Protein AF-A0A3A5VM96-F1 (afdb_monomer_lite)

Sequence (80 aa):
MGLLALGFILVAVLNEESVWSEPSSTTPTTSGLADSLLHDWGFALLALGLLMAMAMMGAAYLVRDERMENLLWEFGGEEE

Secondary structure (DSSP, 8-state):
-HHHHHHHHHHHHHT-HHHHSS--SS---HHHHHHIIIIITHHHHHHHHHHHHHHHHHHHHHHHHHHHHHHHHHHHGGG-

Foldseek 3Di:
DVVVVVVVVVVVVVPDVVVVVDDDPDDDDPVNVCCCCCPVVVVVNVVVVVVVVVVVVVVVVVVVVVVVVVVVCVVVVVPD

Structure (mmCIF, N/CA/C/O backbone):
data_AF-A0A3A5VM96-F1
#
_entry.id   AF-A0A3A5VM96-F1
#
loop_
_atom_site.group_PDB
_atom_site.id
_atom_site.type_symbol
_atom_site.label_atom_id
_atom_site.label_alt_id
_atom_site.label_comp_id
_atom_site.label_asym_id
_atom_site.label_entity_id
_atom_site.label_seq_id
_atom_site.pdbx_PDB_ins_code
_atom_site.Cartn_x
_atom_site.Cartn_y
_atom_site.Cartn_z
_atom_site.occupancy
_atom_site.B_iso_or_equiv
_atom_site.auth_seq_id
_atom_site.auth_comp_id
_atom_site.auth_asym_id
_atom_site.auth_atom_id
_atom_site.pdbx_PDB_model_num
ATOM 1 N N . MET A 1 1 ? -7.997 -6.398 -13.811 1.00 66.81 1 MET A N 1
ATOM 2 C CA . MET A 1 1 ? -9.397 -6.240 -13.350 1.00 66.81 1 MET A CA 1
ATOM 3 C C . MET A 1 1 ? -9.596 -6.545 -11.867 1.00 66.81 1 MET A C 1
ATOM 5 O O . MET A 1 1 ? -10.307 -5.781 -11.238 1.00 66.81 1 MET A O 1
ATOM 9 N N . GLY A 1 2 ? -8.969 -7.579 -11.284 1.00 85.75 2 GLY A N 1
ATOM 10 C CA . GLY A 1 2 ? -9.184 -7.952 -9.871 1.00 85.75 2 GLY A CA 1
ATOM 11 C C . GLY A 1 2 ? -8.901 -6.846 -8.842 1.00 85.75 2 GLY A C 1
ATOM 12 O O . GLY A 1 2 ? -9.781 -6.529 -8.055 1.00 85.75 2 GLY A O 1
ATOM 13 N N . LEU A 1 3 ? -7.728 -6.199 -8.884 1.00 82.38 3 LEU A N 1
ATOM 14 C CA . LEU A 1 3 ? -7.394 -5.104 -7.952 1.00 82.38 3 LEU A CA 1
ATOM 15 C C . LEU A 1 3 ? -8.253 -3.846 -8.154 1.00 82.38 3 LEU A C 1
ATOM 17 O O . LEU A 1 3 ? -8.591 -3.176 -7.188 1.00 82.38 3 LEU A O 1
ATOM 21 N N . LEU A 1 4 ? -8.646 -3.546 -9.396 1.00 88.19 4 LEU A N 1
ATOM 22 C CA . LEU A 1 4 ? -9.570 -2.443 -9.682 1.00 88.19 4 LEU A CA 1
ATOM 23 C C . LEU A 1 4 ? -10.973 -2.737 -9.135 1.00 88.19 4 LEU A C 1
ATOM 25 O O . LEU A 1 4 ? -11.569 -1.878 -8.498 1.00 88.19 4 LEU A O 1
ATOM 29 N N . ALA A 1 5 ? -11.477 -3.959 -9.328 1.00 93.31 5 ALA A N 1
ATOM 30 C CA . ALA A 1 5 ? -12.750 -4.398 -8.760 1.00 93.31 5 ALA A CA 1
ATOM 31 C C . ALA A 1 5 ? -12.714 -4.403 -7.224 1.00 93.31 5 ALA A C 1
ATOM 33 O O . ALA A 1 5 ? -13.650 -3.917 -6.597 1.00 93.31 5 ALA A O 1
ATOM 34 N N . LEU A 1 6 ? -11.612 -4.869 -6.626 1.00 89.31 6 LEU A N 1
ATOM 35 C CA . LEU A 1 6 ? -11.369 -4.767 -5.187 1.00 89.31 6 LEU A CA 1
ATOM 36 C C . LEU A 1 6 ? -11.423 -3.303 -4.730 1.00 89.31 6 LEU A C 1
ATOM 38 O O . LEU A 1 6 ? -12.101 -3.007 -3.755 1.00 89.31 6 LEU A O 1
ATOM 42 N N . GLY A 1 7 ? -10.774 -2.389 -5.458 1.00 91.88 7 GLY A N 1
ATOM 43 C CA . GLY A 1 7 ? -10.810 -0.955 -5.172 1.00 91.88 7 GLY A CA 1
ATOM 44 C C . GLY A 1 7 ? -12.231 -0.388 -5.160 1.00 91.88 7 GLY A C 1
ATOM 45 O O . GLY A 1 7 ? -12.599 0.305 -4.217 1.00 91.88 7 GLY A O 1
ATOM 46 N N . PHE A 1 8 ? -13.059 -0.735 -6.149 1.00 95.06 8 PHE A N 1
ATOM 47 C CA . PHE A 1 8 ? -14.464 -0.312 -6.177 1.00 95.06 8 PHE A CA 1
ATOM 48 C C . PHE A 1 8 ? -15.285 -0.880 -5.017 1.00 95.06 8 PHE A C 1
ATOM 50 O O . PHE A 1 8 ? -16.077 -0.150 -4.426 1.00 95.06 8 PHE A O 1
ATOM 57 N N . ILE A 1 9 ? -15.081 -2.152 -4.663 1.00 94.50 9 ILE A N 1
ATOM 58 C CA . ILE A 1 9 ? -15.748 -2.778 -3.512 1.00 94.50 9 ILE A CA 1
ATOM 59 C C . ILE A 1 9 ? -15.361 -2.056 -2.218 1.00 94.50 9 ILE A C 1
ATOM 61 O O . ILE A 1 9 ? -16.223 -1.750 -1.401 1.00 94.50 9 ILE A O 1
ATOM 65 N N . LEU A 1 10 ? -14.079 -1.735 -2.052 1.00 92.44 10 LEU A N 1
ATOM 66 C CA . LEU A 1 10 ? -13.566 -1.058 -0.864 1.00 92.44 10 LEU A CA 1
ATOM 67 C C . LEU A 1 10 ? -14.147 0.355 -0.732 1.00 92.44 10 LEU A C 1
ATOM 69 O O . LEU A 1 10 ? -14.582 0.744 0.347 1.00 92.44 10 LEU A O 1
ATOM 73 N N . VAL A 1 11 ? -14.233 1.093 -1.845 1.00 94.94 11 VAL A N 1
ATOM 74 C CA . VAL A 1 11 ? -14.899 2.404 -1.890 1.00 94.94 11 VAL A CA 1
ATOM 75 C C . VAL A 1 11 ? -16.378 2.283 -1.532 1.00 94.94 11 VAL A C 1
ATOM 77 O O . VAL A 1 11 ? -16.871 3.104 -0.764 1.00 94.94 11 VAL A O 1
ATOM 80 N N . ALA A 1 12 ? -17.084 1.276 -2.050 1.00 95.12 12 ALA A N 1
ATOM 81 C CA . ALA A 1 12 ? -18.501 1.080 -1.753 1.00 95.12 12 ALA A CA 1
ATOM 82 C C . ALA A 1 12 ? -18.742 0.823 -0.256 1.00 95.12 12 ALA A C 1
ATOM 84 O O . ALA A 1 12 ? -19.573 1.499 0.340 1.00 95.12 12 ALA A O 1
ATOM 85 N N . VAL A 1 13 ? -17.965 -0.078 0.355 1.00 92.94 13 VAL A N 1
ATOM 86 C CA . VAL A 1 13 ? -18.066 -0.401 1.790 1.00 92.94 13 VAL A CA 1
ATOM 87 C C . VAL A 1 13 ? -17.741 0.814 2.660 1.00 92.94 13 VAL A C 1
ATOM 89 O O . VAL A 1 13 ? -18.473 1.116 3.594 1.00 92.94 13 VAL A O 1
ATOM 92 N N . LEU A 1 14 ? -16.678 1.561 2.344 1.00 90.94 14 LEU A N 1
ATOM 93 C CA . LEU A 1 14 ? -16.297 2.745 3.125 1.00 90.94 14 LEU A CA 1
ATOM 94 C C . LEU A 1 14 ? -17.314 3.893 3.043 1.00 90.94 14 LEU A C 1
ATOM 96 O O . LEU A 1 14 ? -17.318 4.750 3.922 1.00 90.94 14 LEU A O 1
ATOM 100 N N . ASN A 1 15 ? -18.148 3.941 2.003 1.00 94.81 15 ASN A N 1
ATOM 101 C CA . ASN A 1 15 ? -19.200 4.953 1.869 1.00 94.81 15 ASN A CA 1
ATOM 102 C C . ASN A 1 15 ? -20.524 4.538 2.526 1.00 94.81 15 ASN A C 1
ATOM 104 O O . ASN A 1 15 ? -21.467 5.328 2.532 1.00 94.81 15 ASN A O 1
ATOM 108 N N . GLU A 1 16 ? -20.627 3.321 3.057 1.00 94.62 16 GLU A N 1
ATOM 109 C CA . GLU A 1 16 ? -21.859 2.844 3.670 1.00 94.62 16 GLU A CA 1
ATOM 110 C C . GLU A 1 16 ? -22.084 3.513 5.037 1.00 94.62 16 GLU A C 1
ATOM 112 O O . GLU A 1 16 ? -21.210 3.503 5.902 1.00 94.62 16 GLU A O 1
ATOM 117 N N . GLU A 1 17 ? -23.264 4.104 5.250 1.00 90.94 17 GLU A N 1
ATOM 118 C CA . GLU A 1 17 ? -23.599 4.833 6.488 1.00 90.94 17 GLU A CA 1
ATOM 119 C C . GLU A 1 17 ? -23.518 3.935 7.735 1.00 90.94 17 GLU A C 1
ATOM 121 O O . GLU A 1 17 ? -23.071 4.372 8.796 1.00 90.94 17 GLU A O 1
ATOM 126 N N . SER A 1 18 ? -23.878 2.658 7.583 1.00 90.94 18 SER A N 1
ATOM 127 C CA . SER A 1 18 ? -23.844 1.632 8.634 1.00 90.94 18 SER A CA 1
ATOM 128 C C . SER A 1 18 ? -22.444 1.403 9.216 1.00 90.94 18 SER A C 1
ATOM 130 O O . SER A 1 18 ? -22.313 1.071 10.391 1.00 90.94 18 SER A O 1
ATOM 132 N N . VAL A 1 19 ? -21.385 1.619 8.431 1.00 88.81 19 VAL A N 1
ATOM 133 C CA . VAL A 1 19 ? -19.992 1.455 8.880 1.00 88.81 19 VAL A CA 1
ATOM 134 C C . VAL A 1 19 ? -19.597 2.539 9.885 1.00 88.81 19 VAL A C 1
ATOM 136 O O . VAL A 1 19 ? -18.736 2.318 10.734 1.00 88.81 19 VAL A O 1
ATOM 139 N N . TRP A 1 20 ? -20.248 3.700 9.821 1.00 90.06 20 TRP A N 1
ATOM 140 C CA . TRP A 1 20 ? -19.926 4.870 10.638 1.00 90.06 20 TRP A CA 1
ATOM 141 C C . TRP A 1 20 ? -20.986 5.181 11.698 1.00 90.06 20 TRP A C 1
ATOM 143 O O . TRP A 1 20 ? -20.832 6.145 12.447 1.00 90.06 20 TRP A O 1
ATOM 153 N N . SER A 1 21 ? -22.060 4.390 11.776 1.00 89.81 21 SER A N 1
ATOM 154 C CA . SER A 1 21 ? -23.199 4.669 12.657 1.00 89.81 21 SER A CA 1
ATOM 155 C C . SER A 1 21 ? -22.886 4.511 14.146 1.00 89.81 21 SER A C 1
ATOM 157 O O . SER A 1 21 ? -23.591 5.077 14.980 1.00 89.81 21 SER A O 1
ATOM 159 N N . GLU A 1 22 ? -21.840 3.758 14.495 1.00 86.12 22 GLU A N 1
ATOM 160 C CA . GLU A 1 22 ? -21.427 3.534 15.880 1.00 86.12 22 GLU A CA 1
ATOM 161 C C . GLU A 1 22 ? -20.072 4.195 16.165 1.00 86.12 22 GLU A C 1
ATOM 163 O O . GLU A 1 22 ? -19.027 3.701 15.731 1.00 86.12 22 GLU A O 1
ATOM 168 N N . PRO A 1 23 ? -20.048 5.318 16.907 1.00 80.44 23 PRO A N 1
ATOM 169 C CA . PRO A 1 23 ? -18.793 5.921 17.320 1.00 80.44 23 PRO A CA 1
ATOM 170 C C . PRO A 1 23 ? -18.073 5.001 18.311 1.00 80.44 23 PRO A C 1
ATOM 172 O O . PRO A 1 23 ? -18.666 4.509 19.274 1.00 80.44 23 PRO A O 1
ATOM 175 N N . SER A 1 24 ? -16.771 4.803 18.097 1.00 82.44 24 SER A N 1
ATOM 176 C CA . SER A 1 24 ? -15.931 4.030 19.014 1.00 82.44 24 SER A CA 1
ATOM 177 C C . SER A 1 24 ? -15.974 4.627 20.422 1.00 82.44 24 SER A C 1
ATOM 179 O O . SER A 1 24 ? -15.746 5.823 20.613 1.00 82.44 24 SER A O 1
ATOM 181 N N . SER A 1 25 ? -16.216 3.780 21.421 1.00 85.25 25 SER A N 1
ATOM 182 C CA . SER A 1 25 ? -16.128 4.146 22.840 1.00 85.25 25 SER A CA 1
ATOM 183 C C . SER A 1 25 ? -14.684 4.196 23.349 1.00 85.25 25 SER A C 1
ATOM 185 O O . SER A 1 25 ? -14.420 4.715 24.435 1.00 85.25 25 SER A O 1
ATOM 187 N N . THR A 1 26 ? -13.743 3.669 22.566 1.00 83.19 26 THR A N 1
ATOM 188 C CA . THR A 1 26 ? -12.316 3.604 22.874 1.00 83.19 26 THR A CA 1
ATOM 189 C C . THR A 1 26 ? -11.513 4.530 21.970 1.00 83.19 26 THR A C 1
ATOM 191 O O . THR A 1 26 ? -11.683 4.564 20.749 1.00 83.19 26 THR A O 1
ATOM 194 N N . THR A 1 27 ? -10.589 5.268 22.585 1.00 87.25 27 THR A N 1
ATOM 195 C CA . THR A 1 27 ? -9.626 6.112 21.874 1.00 87.25 27 THR A CA 1
ATOM 196 C C . THR A 1 27 ? -8.464 5.254 21.370 1.00 87.25 27 THR A C 1
ATOM 198 O O . THR A 1 27 ? -7.933 4.451 22.144 1.00 87.25 27 THR A O 1
ATOM 201 N N . PRO A 1 28 ? -8.018 5.423 20.113 1.00 86.81 28 PRO A N 1
ATOM 202 C CA . PRO A 1 28 ? -6.848 4.717 19.613 1.00 86.81 28 PRO A CA 1
ATOM 203 C C . PRO A 1 28 ? -5.604 5.083 20.429 1.00 86.81 28 PRO A C 1
ATOM 205 O O . PRO A 1 28 ? -5.338 6.250 20.718 1.00 86.81 28 PRO A O 1
ATOM 208 N N . THR A 1 29 ? -4.830 4.065 20.792 1.00 94.12 29 THR A N 1
ATOM 209 C CA . THR A 1 29 ? -3.546 4.209 21.482 1.00 94.12 29 THR A CA 1
ATOM 210 C C . THR A 1 29 ? -2.425 3.733 20.571 1.00 94.12 29 THR A C 1
ATOM 212 O O . THR A 1 29 ? -2.627 2.866 19.720 1.00 94.12 29 THR A O 1
ATOM 215 N N . THR A 1 30 ? -1.215 4.260 20.759 1.00 95.19 30 THR A N 1
ATOM 216 C CA . THR A 1 30 ? -0.046 3.815 19.987 1.00 95.19 30 THR A CA 1
ATOM 217 C C . THR A 1 30 ? 0.217 2.319 20.170 1.00 95.19 30 THR A C 1
ATOM 219 O O . THR A 1 30 ? 0.564 1.638 19.211 1.00 95.19 30 THR A O 1
ATOM 222 N N . SER A 1 31 ? 0.016 1.793 21.383 1.00 95.31 31 SER A N 1
ATOM 223 C CA . SER A 1 31 ? 0.169 0.363 21.663 1.00 95.31 31 SER A CA 1
ATOM 224 C C . SER A 1 31 ? -0.911 -0.481 20.989 1.00 95.31 31 SER A C 1
ATOM 226 O O . SER A 1 31 ? -0.576 -1.500 20.399 1.00 95.31 31 SER A O 1
ATOM 228 N N . GLY A 1 32 ? -2.177 -0.049 21.014 1.00 93.88 32 GLY A N 1
ATOM 229 C CA . GLY A 1 32 ? -3.269 -0.755 20.337 1.00 93.88 32 GLY A CA 1
ATOM 230 C C . GLY A 1 32 ? -3.118 -0.748 18.815 1.00 93.88 32 GLY A C 1
ATOM 231 O O . GLY A 1 32 ? -3.368 -1.756 18.164 1.00 93.88 32 GLY A O 1
ATOM 232 N N . LEU A 1 33 ? -2.629 0.357 18.245 1.00 92.19 33 LEU A N 1
ATOM 233 C CA . LEU A 1 33 ? -2.301 0.420 16.822 1.00 92.19 33 LEU A CA 1
ATOM 234 C C . LEU A 1 33 ? -1.157 -0.538 16.463 1.00 92.19 33 LEU A C 1
ATOM 236 O O . LEU A 1 33 ? -1.246 -1.241 15.461 1.00 92.19 33 LEU A O 1
ATOM 240 N N . ALA A 1 34 ? -0.088 -0.565 17.262 1.00 95.12 34 ALA A N 1
ATOM 241 C CA . ALA A 1 34 ? 1.045 -1.456 17.026 1.00 95.12 34 ALA A CA 1
ATOM 242 C C . ALA A 1 34 ? 0.632 -2.931 17.100 1.00 95.12 34 ALA A C 1
ATOM 244 O O . ALA A 1 34 ? 1.038 -3.713 16.244 1.00 95.12 34 ALA A O 1
ATOM 245 N N . ASP A 1 35 ? -0.202 -3.290 18.078 1.00 95.38 35 ASP A N 1
ATOM 246 C CA . ASP A 1 35 ? -0.738 -4.643 18.211 1.00 95.38 35 ASP A CA 1
ATOM 247 C C . ASP A 1 35 ? -1.586 -5.025 16.993 1.00 95.38 35 ASP A C 1
ATOM 249 O O . ASP A 1 35 ? -1.321 -6.035 16.347 1.00 95.38 35 ASP A O 1
ATOM 253 N N . SER A 1 36 ? -2.510 -4.152 16.581 1.00 94.19 36 SER A N 1
ATOM 254 C CA . SER A 1 36 ? -3.362 -4.427 15.423 1.00 94.19 36 SER A CA 1
ATOM 255 C C . SER A 1 36 ? -2.572 -4.515 14.111 1.00 94.19 36 SER A C 1
ATOM 257 O O . SER A 1 36 ? -2.847 -5.377 13.282 1.00 94.19 36 SER A O 1
ATOM 259 N N . L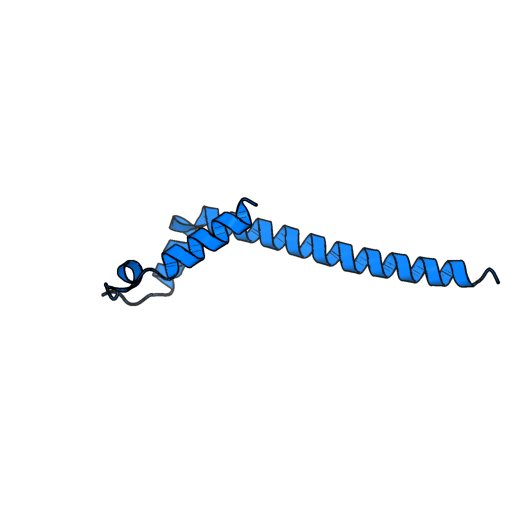EU A 1 37 ? -1.547 -3.680 13.908 1.00 95.12 37 LEU A N 1
ATOM 260 C CA . LEU A 1 37 ? -0.727 -3.720 12.691 1.00 95.12 37 LEU A CA 1
ATOM 261 C C . LEU A 1 37 ? 0.209 -4.932 12.628 1.00 95.12 37 LEU A C 1
ATOM 263 O O . LEU A 1 37 ? 0.436 -5.461 11.540 1.00 95.12 37 LEU A O 1
ATOM 267 N N . LEU A 1 38 ? 0.788 -5.341 13.760 1.00 94.56 38 LEU A N 1
ATOM 268 C CA . LEU A 1 38 ? 1.814 -6.387 13.796 1.00 94.56 38 LEU A CA 1
ATOM 269 C C . LEU A 1 38 ? 1.237 -7.786 14.045 1.00 94.56 38 LEU A C 1
ATOM 271 O O . LEU A 1 38 ? 1.823 -8.755 13.563 1.00 94.56 38 LEU A O 1
ATOM 275 N N . HIS A 1 39 ? 0.096 -7.896 14.732 1.00 94.44 39 HIS A N 1
ATOM 276 C CA . HIS A 1 39 ? -0.615 -9.157 14.941 1.00 94.44 39 HIS A CA 1
ATOM 277 C C . HIS A 1 39 ? -1.801 -9.304 13.984 1.00 94.44 39 HIS A C 1
ATOM 279 O O . HIS A 1 39 ? -1.706 -10.092 13.042 1.00 94.44 39 HIS A O 1
ATOM 285 N N . ASP A 1 40 ? -2.886 -8.545 14.171 1.00 95.19 40 ASP A N 1
ATOM 286 C CA . ASP A 1 40 ? -4.146 -8.763 13.434 1.00 95.19 40 ASP A CA 1
ATOM 287 C C . ASP A 1 40 ? -3.984 -8.583 11.916 1.00 95.19 40 ASP A C 1
ATOM 289 O O . ASP A 1 40 ? -4.450 -9.395 11.115 1.00 95.19 40 ASP A O 1
ATOM 293 N N . TRP A 1 41 ? -3.279 -7.525 11.512 1.00 95.81 41 TRP A N 1
ATOM 294 C CA . TRP A 1 41 ? -3.059 -7.141 10.117 1.00 95.81 41 TRP A CA 1
ATOM 295 C C . TRP A 1 41 ? -1.658 -7.476 9.604 1.00 95.81 41 TRP A C 1
ATOM 297 O O . TRP A 1 41 ? -1.304 -7.082 8.489 1.00 95.81 41 TRP A O 1
ATOM 307 N N . GLY A 1 42 ? -0.867 -8.245 10.358 1.00 96.12 42 GLY A N 1
ATOM 308 C CA . GLY A 1 42 ? 0.546 -8.487 10.050 1.00 96.12 42 GLY A CA 1
ATOM 309 C C . GLY A 1 42 ? 0.781 -9.050 8.643 1.00 96.12 42 GLY A C 1
ATOM 310 O O . GLY A 1 42 ? 1.687 -8.613 7.932 1.00 96.12 42 GLY A O 1
ATOM 311 N N . PHE A 1 43 ? -0.081 -9.963 8.182 1.00 94.69 43 PHE A N 1
ATOM 312 C CA . PHE A 1 43 ? 0.017 -10.515 6.826 1.00 94.69 43 PHE A CA 1
ATOM 313 C C . PHE A 1 43 ? -0.273 -9.472 5.737 1.00 94.69 43 PHE A C 1
ATOM 315 O O . PHE A 1 43 ? 0.438 -9.409 4.732 1.00 94.69 43 PHE A O 1
ATOM 322 N N . ALA A 1 44 ? -1.287 -8.626 5.937 1.00 93.31 44 ALA A N 1
ATOM 323 C CA . ALA A 1 44 ? -1.607 -7.555 4.998 1.00 93.31 44 ALA A CA 1
ATOM 324 C C . ALA A 1 44 ? -0.489 -6.503 4.953 1.00 93.31 44 ALA A C 1
ATOM 326 O O . ALA A 1 44 ? -0.123 -6.047 3.869 1.00 93.31 44 ALA A O 1
ATOM 327 N N . LEU A 1 45 ? 0.103 -6.172 6.107 1.00 95.62 45 LEU A N 1
ATOM 328 C CA . LEU A 1 45 ? 1.249 -5.270 6.204 1.00 95.62 45 LEU A CA 1
ATOM 329 C C . LEU A 1 45 ? 2.474 -5.821 5.456 1.00 95.62 45 LEU A C 1
ATOM 331 O O . LEU A 1 45 ? 3.133 -5.083 4.723 1.00 95.62 45 LEU A O 1
ATOM 335 N N . LEU A 1 46 ? 2.746 -7.124 5.578 1.00 96.50 46 LEU A N 1
ATOM 336 C CA . LEU A 1 46 ? 3.810 -7.800 4.829 1.00 96.50 46 LEU A CA 1
ATOM 337 C C . LEU A 1 46 ? 3.552 -7.735 3.321 1.00 96.50 46 LEU A C 1
ATOM 339 O O . LEU A 1 46 ? 4.445 -7.358 2.558 1.00 96.50 46 LEU A O 1
ATOM 343 N N . ALA A 1 47 ? 2.332 -8.059 2.886 1.00 95.56 47 ALA A N 1
ATOM 344 C CA . ALA A 1 47 ? 1.952 -7.990 1.479 1.00 95.56 47 ALA A CA 1
ATOM 345 C C . ALA A 1 47 ? 2.103 -6.564 0.921 1.00 95.56 47 ALA A C 1
ATOM 347 O O . ALA A 1 47 ? 2.653 -6.387 -0.166 1.00 95.56 47 ALA A O 1
ATOM 348 N N . LEU A 1 48 ? 1.695 -5.543 1.683 1.00 94.19 48 LEU A N 1
ATOM 349 C CA . LEU A 1 48 ? 1.895 -4.137 1.329 1.00 94.19 48 LEU A CA 1
ATOM 350 C C . LEU A 1 48 ? 3.387 -3.802 1.184 1.00 94.19 48 LEU A C 1
ATOM 352 O O . LEU A 1 48 ? 3.780 -3.187 0.195 1.00 94.19 48 LEU A O 1
ATOM 356 N N . GLY A 1 49 ? 4.227 -4.235 2.127 1.00 96.38 49 GLY A N 1
ATOM 357 C CA . GLY A 1 49 ? 5.677 -4.040 2.066 1.00 96.38 49 GLY A CA 1
ATOM 358 C C . GLY A 1 49 ? 6.308 -4.659 0.817 1.00 96.38 49 GLY A C 1
ATOM 359 O O . GLY A 1 49 ? 7.120 -4.016 0.152 1.00 96.38 49 GLY A O 1
ATOM 360 N N . LEU A 1 50 ? 5.882 -5.867 0.442 1.00 96.94 50 LEU A N 1
ATOM 361 C CA . LEU A 1 50 ? 6.324 -6.529 -0.788 1.00 96.94 50 LEU A CA 1
ATOM 362 C C . LEU A 1 50 ? 5.892 -5.749 -2.040 1.00 96.94 50 LEU A C 1
ATOM 364 O O . LEU A 1 50 ? 6.695 -5.542 -2.950 1.00 96.94 50 LEU A O 1
ATOM 368 N N . LEU A 1 51 ? 4.641 -5.285 -2.081 1.00 95.19 51 LEU A N 1
ATOM 369 C CA . LEU A 1 51 ? 4.130 -4.472 -3.187 1.00 95.19 51 LEU A CA 1
ATOM 370 C C . LEU A 1 51 ? 4.914 -3.161 -3.324 1.00 95.19 51 LEU A C 1
ATOM 372 O O . LEU A 1 51 ? 5.305 -2.797 -4.432 1.00 95.19 51 LEU A O 1
ATOM 376 N N . MET A 1 52 ? 5.208 -2.490 -2.207 1.00 96.38 52 MET A N 1
ATOM 377 C CA . MET A 1 52 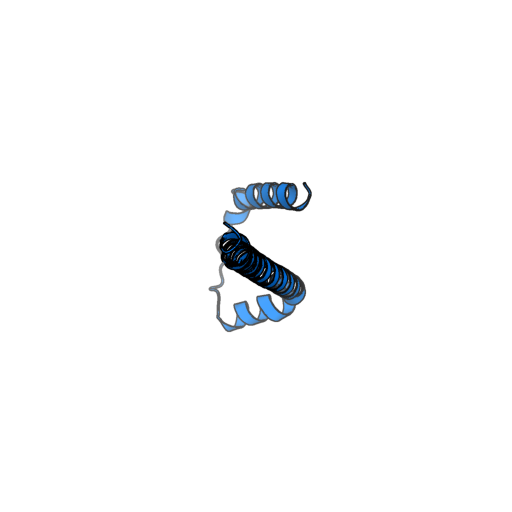? 6.038 -1.284 -2.202 1.00 96.38 52 ME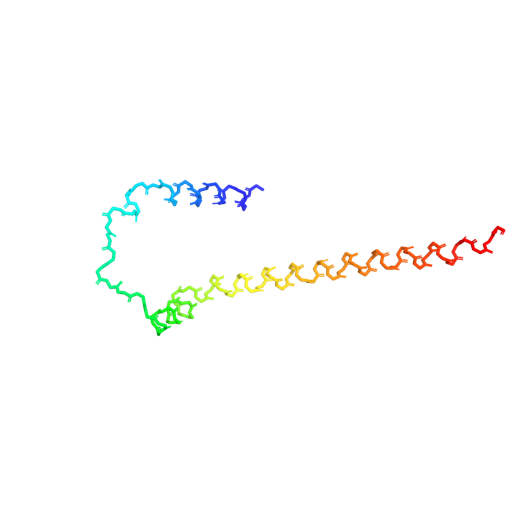T A CA 1
ATOM 378 C C . MET A 1 52 ? 7.464 -1.573 -2.677 1.00 96.38 52 MET A C 1
ATOM 380 O O . MET A 1 52 ? 8.004 -0.811 -3.476 1.00 96.38 52 MET A O 1
ATOM 384 N N . ALA A 1 53 ? 8.069 -2.684 -2.249 1.00 97.44 53 ALA A N 1
ATOM 385 C CA . ALA A 1 53 ? 9.393 -3.090 -2.713 1.00 97.44 53 ALA A CA 1
ATOM 386 C C . ALA A 1 53 ? 9.425 -3.318 -4.232 1.00 97.44 53 ALA A C 1
ATOM 388 O O . ALA A 1 53 ? 10.328 -2.829 -4.911 1.00 97.44 53 ALA A O 1
ATOM 389 N N . MET A 1 54 ? 8.414 -3.995 -4.786 1.00 96.75 54 MET A N 1
ATOM 390 C CA . MET A 1 54 ? 8.286 -4.170 -6.236 1.00 96.75 54 MET A CA 1
ATOM 391 C C . MET A 1 54 ? 8.097 -2.839 -6.967 1.00 96.75 54 MET A C 1
ATOM 393 O O . MET A 1 54 ? 8.722 -2.628 -8.005 1.00 96.75 54 MET A O 1
ATOM 397 N N . ALA A 1 55 ? 7.290 -1.927 -6.419 1.00 94.12 55 ALA A N 1
ATOM 398 C CA . ALA A 1 55 ? 7.099 -0.600 -6.995 1.00 94.12 55 ALA A CA 1
ATOM 399 C C . ALA A 1 55 ? 8.411 0.206 -7.026 1.00 94.12 55 ALA A C 1
ATOM 401 O O . ALA A 1 55 ? 8.740 0.800 -8.051 1.00 94.12 55 ALA A O 1
ATOM 402 N N . MET A 1 56 ? 9.197 0.175 -5.943 1.00 97.19 56 MET A N 1
ATOM 403 C CA . MET A 1 56 ? 10.503 0.842 -5.878 1.00 97.19 56 MET A CA 1
ATOM 404 C C . MET A 1 56 ? 11.498 0.259 -6.882 1.00 97.19 56 MET A C 1
ATOM 406 O O . MET A 1 56 ? 12.173 1.015 -7.580 1.00 97.19 56 MET A O 1
ATOM 410 N N . MET A 1 57 ? 11.564 -1.071 -6.999 1.00 96.19 57 MET A N 1
ATOM 411 C CA . MET A 1 57 ? 12.400 -1.713 -8.015 1.00 96.19 57 MET A CA 1
ATOM 412 C C . MET A 1 57 ? 11.979 -1.281 -9.421 1.00 96.19 57 MET A C 1
ATOM 414 O O . MET A 1 57 ? 12.827 -0.852 -10.197 1.00 96.19 57 MET A O 1
ATOM 418 N N . GLY A 1 58 ? 10.682 -1.327 -9.736 1.00 94.00 58 GLY A N 1
ATOM 419 C CA . GLY A 1 58 ? 10.160 -0.898 -11.035 1.00 94.00 58 GLY A CA 1
ATOM 420 C C . GLY A 1 58 ? 10.528 0.548 -11.377 1.00 94.00 58 GLY A C 1
ATOM 421 O O . GLY A 1 58 ? 11.031 0.806 -12.465 1.00 94.00 58 GLY A O 1
ATOM 422 N N . ALA A 1 59 ? 10.365 1.478 -10.432 1.00 94.88 59 ALA A N 1
ATOM 423 C CA . ALA A 1 59 ? 10.741 2.879 -10.626 1.00 94.88 59 ALA A CA 1
ATOM 424 C C . ALA A 1 59 ? 12.247 3.056 -10.892 1.00 94.88 59 ALA A C 1
ATOM 426 O O . ALA A 1 59 ? 12.633 3.829 -11.767 1.00 94.88 59 ALA A O 1
ATOM 427 N N . ALA A 1 60 ? 13.102 2.313 -10.182 1.00 95.00 60 ALA A N 1
ATOM 428 C CA . ALA A 1 60 ? 14.544 2.348 -10.410 1.00 95.00 60 ALA A CA 1
ATOM 429 C C . ALA A 1 60 ? 14.925 1.810 -11.799 1.00 95.00 60 ALA A C 1
ATOM 431 O O . ALA A 1 60 ? 15.789 2.388 -12.460 1.00 95.00 60 ALA A O 1
ATOM 432 N N . TYR A 1 61 ? 14.267 0.739 -12.258 1.00 94.81 61 TYR A N 1
ATOM 433 C CA . TYR A 1 61 ? 14.466 0.200 -13.604 1.00 94.81 61 TYR A CA 1
ATOM 434 C C . TYR A 1 61 ? 14.065 1.204 -14.688 1.00 94.81 61 TYR A C 1
ATOM 436 O O . TYR A 1 61 ? 14.838 1.396 -15.618 1.00 94.81 61 TYR A O 1
ATOM 444 N N . LEU A 1 62 ? 12.938 1.909 -14.533 1.00 93.62 62 LEU A N 1
ATOM 445 C CA . LEU A 1 62 ? 12.514 2.941 -15.489 1.00 93.62 62 LEU A CA 1
ATOM 446 C C . LEU A 1 62 ? 13.558 4.056 -15.634 1.00 93.62 62 LEU A C 1
ATOM 448 O O . LEU A 1 62 ? 13.977 4.365 -16.744 1.00 93.62 62 LEU A O 1
ATOM 452 N N . VAL A 1 63 ? 14.046 4.604 -14.515 1.00 93.12 63 VAL A N 1
ATOM 453 C CA . VAL A 1 63 ? 15.079 5.653 -14.549 1.00 93.12 63 VAL A CA 1
ATOM 454 C C . VAL A 1 63 ? 16.378 5.125 -15.149 1.00 93.12 63 VAL A C 1
ATOM 456 O O . VAL A 1 63 ? 17.029 5.819 -15.922 1.00 93.12 63 VAL A O 1
ATOM 459 N N . ARG A 1 64 ? 16.789 3.901 -14.802 1.00 94.56 64 ARG A N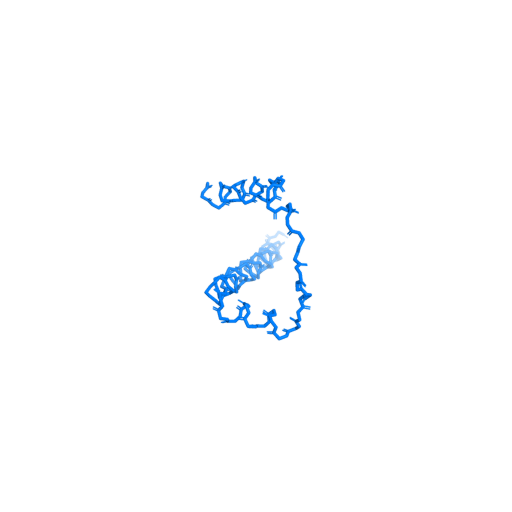 1
ATOM 460 C CA . ARG A 1 64 ? 17.996 3.294 -15.375 1.00 94.56 64 ARG A CA 1
ATOM 461 C C . ARG A 1 64 ? 17.869 3.143 -16.888 1.00 94.56 64 ARG A C 1
ATOM 463 O O . ARG A 1 64 ? 18.828 3.435 -17.595 1.00 94.56 64 ARG A O 1
ATOM 470 N N . ASP A 1 65 ? 16.720 2.684 -17.361 1.00 94.88 65 ASP A N 1
ATOM 471 C CA . ASP A 1 65 ? 16.482 2.458 -18.779 1.00 94.88 65 ASP A CA 1
ATOM 472 C C . ASP A 1 65 ? 16.480 3.7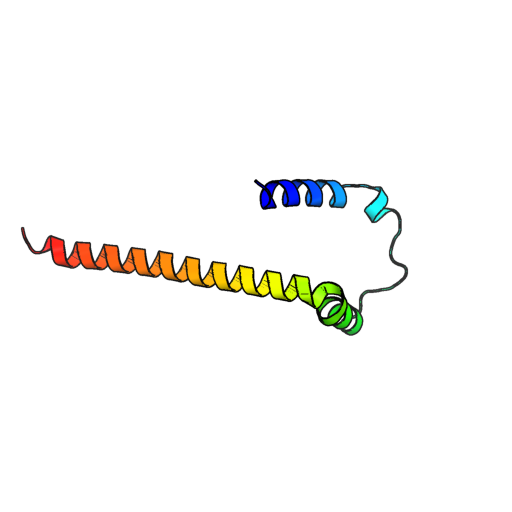99 -19.547 1.00 94.88 65 ASP A C 1
ATOM 474 O O . ASP A 1 65 ? 17.181 3.900 -20.551 1.00 94.88 65 ASP A O 1
ATOM 478 N N . GLU A 1 66 ? 15.877 4.868 -19.002 1.00 94.06 66 GLU A N 1
ATOM 479 C CA . GLU A 1 66 ? 16.002 6.239 -19.543 1.00 94.06 66 GLU A CA 1
ATOM 480 C C . GLU A 1 66 ? 17.466 6.715 -19.607 1.00 94.06 66 GLU A C 1
ATOM 482 O O . GLU A 1 66 ? 17.896 7.345 -20.576 1.00 94.06 66 GLU A O 1
ATOM 487 N N . ARG A 1 67 ? 18.271 6.417 -18.576 1.00 94.06 67 ARG A N 1
ATOM 488 C CA . ARG A 1 67 ? 19.696 6.795 -18.554 1.00 94.06 67 ARG A CA 1
ATOM 489 C C . ARG A 1 67 ? 20.516 6.016 -19.576 1.00 94.06 67 ARG A C 1
ATOM 491 O O . ARG A 1 67 ? 21.428 6.594 -20.157 1.00 94.06 67 ARG A O 1
ATOM 498 N N . MET A 1 68 ? 20.210 4.739 -19.803 1.00 91.12 68 MET A N 1
ATOM 499 C CA . MET A 1 68 ? 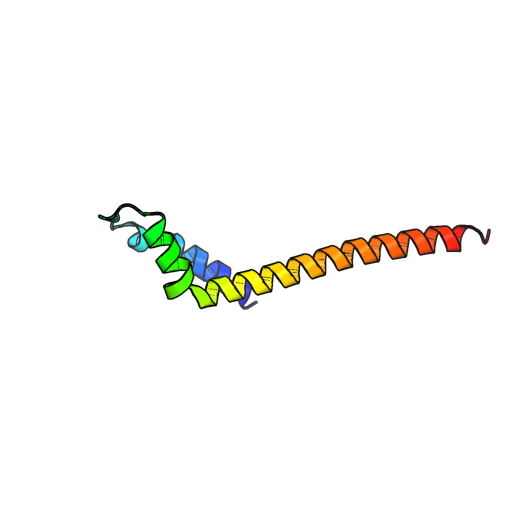20.874 3.941 -20.837 1.00 91.12 68 MET A CA 1
ATOM 500 C C . MET A 1 68 ? 20.534 4.443 -22.241 1.00 91.12 68 MET A C 1
ATOM 502 O O . MET A 1 68 ? 21.441 4.583 -23.056 1.00 91.12 68 MET A O 1
ATOM 506 N N . GLU A 1 69 ? 19.266 4.757 -22.512 1.00 89.56 69 GLU A N 1
ATOM 507 C CA . GLU A 1 69 ? 18.841 5.318 -23.801 1.00 89.56 69 GLU A CA 1
ATOM 508 C C . GLU A 1 69 ? 19.566 6.636 -24.104 1.00 89.56 69 GLU A C 1
ATOM 510 O O . GLU A 1 69 ? 20.111 6.812 -25.193 1.00 89.56 69 GLU A O 1
ATOM 515 N N . ASN A 1 70 ? 19.674 7.519 -23.109 1.00 88.19 70 ASN A N 1
ATOM 516 C CA . ASN A 1 70 ? 20.385 8.785 -23.264 1.00 88.19 70 ASN A CA 1
ATOM 517 C C . ASN A 1 70 ? 21.883 8.602 -23.580 1.00 88.19 70 ASN A C 1
ATOM 519 O O . ASN A 1 70 ? 22.432 9.352 -24.380 1.00 88.19 70 ASN A O 1
ATOM 523 N N . LEU A 1 71 ? 22.542 7.603 -22.980 1.00 87.00 71 LEU A N 1
ATOM 524 C CA . LEU A 1 71 ? 23.949 7.289 -23.268 1.00 87.00 71 LEU A CA 1
ATOM 525 C C . LEU A 1 71 ? 24.135 6.718 -24.679 1.00 87.00 71 LEU A C 1
ATOM 527 O O . LEU A 1 71 ? 25.101 7.051 -25.356 1.00 87.00 71 LEU A O 1
ATOM 531 N N . LEU A 1 72 ? 23.217 5.864 -25.140 1.00 87.19 72 LEU A N 1
ATOM 532 C CA . LEU A 1 72 ? 23.265 5.316 -26.500 1.00 87.19 72 LEU A CA 1
ATOM 533 C C . LEU A 1 72 ? 23.084 6.406 -27.560 1.00 87.19 72 LEU A C 1
ATOM 535 O O . LEU A 1 72 ? 23.741 6.354 -28.596 1.00 87.19 72 LEU A O 1
ATOM 539 N N . TRP A 1 73 ? 22.235 7.400 -27.291 1.00 83.94 73 TRP A N 1
ATOM 540 C CA . TRP A 1 73 ? 22.099 8.574 -28.150 1.00 83.94 73 TRP A CA 1
ATOM 541 C C . TRP A 1 73 ? 23.393 9.400 -28.210 1.00 83.94 73 TRP A C 1
ATOM 543 O O . TRP A 1 73 ? 23.795 9.824 -29.289 1.00 83.94 73 TRP A O 1
ATOM 553 N N . GLU A 1 74 ? 24.072 9.589 -27.074 1.00 84.31 74 GLU A N 1
ATOM 554 C CA . GLU A 1 74 ? 25.358 10.300 -27.006 1.00 84.31 74 GLU A CA 1
ATOM 555 C C . GLU A 1 74 ? 26.459 9.585 -27.809 1.00 84.31 74 GLU A C 1
ATOM 557 O O . GLU A 1 74 ? 27.156 10.235 -28.580 1.00 84.31 74 GLU A O 1
ATOM 562 N N . PHE A 1 75 ? 26.566 8.253 -27.719 1.00 79.06 75 PHE A N 1
ATOM 563 C CA . PHE A 1 75 ? 27.554 7.483 -28.493 1.00 79.06 75 PHE A CA 1
ATOM 564 C C . PHE A 1 75 ? 27.196 7.310 -29.978 1.00 79.06 75 PHE A C 1
ATOM 566 O O . PHE A 1 75 ? 28.092 7.210 -30.810 1.00 79.06 75 PHE A O 1
ATOM 573 N N . GLY A 1 76 ? 25.908 7.245 -30.327 1.00 68.88 76 GLY A N 1
ATOM 574 C CA . GLY A 1 76 ? 25.450 7.100 -31.715 1.00 68.88 76 GLY A CA 1
ATOM 575 C C . GLY A 1 76 ? 25.427 8.409 -32.511 1.00 68.88 76 GLY A C 1
ATOM 576 O O . GLY A 1 76 ? 25.382 8.371 -33.736 1.00 68.88 76 GLY A O 1
ATOM 577 N N . GLY A 1 77 ? 25.461 9.562 -31.837 1.00 60.12 77 GLY A N 1
ATOM 578 C CA . GLY A 1 77 ? 25.483 10.886 -32.466 1.00 60.12 77 GLY A CA 1
ATOM 579 C C . GLY A 1 77 ? 26.862 11.353 -32.948 1.00 60.12 77 GLY A C 1
ATOM 580 O O . GLY A 1 77 ? 26.940 12.389 -33.599 1.00 60.12 77 GLY A O 1
ATOM 581 N N . GLU A 1 78 ? 27.939 10.620 -32.645 1.00 58.50 78 GLU A N 1
ATOM 582 C CA . GLU A 1 78 ? 29.309 10.952 -33.079 1.00 58.50 78 GLU A CA 1
ATOM 583 C C . GLU A 1 78 ? 29.681 10.367 -34.462 1.00 58.50 78 GLU A C 1
ATOM 585 O O . GLU A 1 78 ? 30.796 10.587 -34.934 1.00 58.50 78 GLU A O 1
ATOM 590 N N . GLU A 1 79 ? 28.775 9.633 -35.126 1.00 58.72 79 GLU A N 1
ATOM 591 C CA . GLU A 1 79 ? 29.013 9.014 -36.446 1.00 58.72 79 GLU A CA 1
ATOM 592 C C . GLU A 1 79 ? 28.541 9.855 -37.662 1.00 58.72 79 GLU A C 1
ATOM 594 O O . GLU A 1 79 ? 28.567 9.349 -38.787 1.00 58.72 79 GLU A O 1
ATOM 599 N N . GLU A 1 80 ? 28.177 11.136 -37.485 1.00 50.56 80 GLU A N 1
ATOM 600 C CA . GLU A 1 80 ? 27.961 12.105 -38.590 1.00 50.56 80 GLU A CA 1
ATOM 601 C C . GLU A 1 80 ? 29.040 13.199 -38.671 1.00 50.56 80 GLU A C 1
ATOM 603 O O . GLU A 1 80 ? 29.256 13.926 -37.672 1.00 50.56 80 GLU A O 1
#

Radius of gyration: 22.86 Å; chains: 1; bounding box: 53×23×62 Å

pLDDT: mean 89.73, std 9.45, range [50.56, 97.44]